Protein AF-A0A0E0PMA0-F1 (afdb_monomer_lite)

Secondary structure (DSSP, 8-state):
-------SSHHHHHHHHHHHHHHHHHHHHHHHHHTTHHHHHHHHS-HHHHHHHHHHHHHHHHHHHHBTTTS---EE--TTTS-EE-S--GGG--------------

Sequence (106 aa):
MEGQAADGGTWGLLYRTALATVFLEGHIFLFISVIGLRSKFAKFIPKLIRISSSTGIGLFLAFIGLQSSEGVGLVGFSSSTLITLGACPASQRASVAPVVTFPIVN

Radius of gyration: 23.95 Å; chains: 1; bounding box: 35×70×48 Å

InterPro domains:
  IPR006043 Nucleoba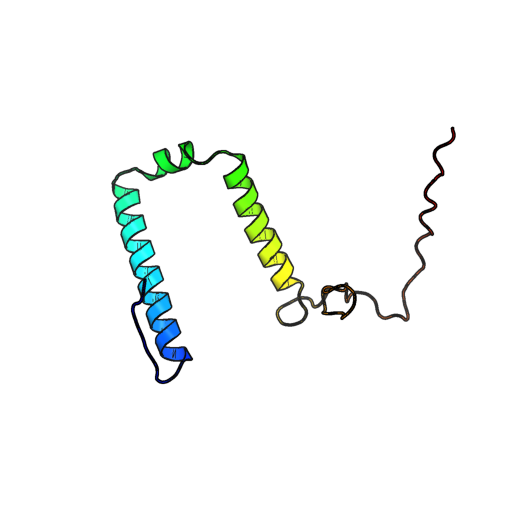se cation symporter 2 family [PF00860] (10-73)
  IPR045018 Azaguanine-like transporters [PTHR43337] (13-92)

Structure (mmCIF, N/CA/C/O backbone):
data_AF-A0A0E0PMA0-F1
#
_entry.id   AF-A0A0E0PMA0-F1
#
loop_
_atom_site.group_PDB
_atom_site.id
_atom_site.type_symbol
_atom_site.label_atom_id
_atom_site.label_alt_id
_atom_site.label_comp_id
_atom_site.label_asym_id
_atom_site.label_entity_id
_atom_site.label_seq_id
_atom_site.pdbx_PDB_ins_code
_atom_site.Cartn_x
_atom_site.Cartn_y
_atom_site.Cartn_z
_atom_site.occupancy
_atom_site.B_iso_or_equiv
_atom_site.auth_seq_id
_atom_site.auth_comp_id
_atom_site.auth_asym_id
_atom_site.auth_atom_id
_atom_site.pdbx_PDB_model_num
ATOM 1 N N . MET A 1 1 ? 19.250 -11.534 16.821 1.00 46.59 1 MET A N 1
ATOM 2 C CA . MET A 1 1 ? 17.945 -11.975 16.284 1.00 46.59 1 MET A CA 1
ATOM 3 C C . MET A 1 1 ? 18.253 -12.524 14.909 1.00 46.59 1 MET A C 1
ATOM 5 O O . MET A 1 1 ? 18.260 -11.786 13.938 1.00 46.59 1 MET A O 1
ATOM 9 N N . GLU A 1 2 ? 18.688 -13.777 14.900 1.00 56.97 2 GLU A N 1
ATOM 10 C CA . GLU A 1 2 ? 19.300 -14.479 13.775 1.00 56.97 2 GLU A CA 1
ATOM 11 C C . GLU A 1 2 ? 18.480 -15.756 13.580 1.00 56.97 2 GLU A C 1
ATOM 13 O O . GLU A 1 2 ? 18.161 -16.430 14.560 1.00 56.97 2 GLU A O 1
ATOM 18 N N . GLY A 1 3 ? 18.077 -16.032 12.344 1.00 49.62 3 GLY A N 1
ATOM 19 C CA . GLY A 1 3 ? 17.225 -17.161 11.964 1.00 49.62 3 GLY A CA 1
ATOM 20 C C . GLY A 1 3 ? 16.352 -16.759 10.772 1.00 49.62 3 GLY A C 1
ATOM 21 O O . GLY A 1 3 ? 15.536 -15.858 10.897 1.00 49.62 3 GLY A O 1
ATOM 22 N N . GLN A 1 4 ? 16.458 -17.337 9.582 1.00 53.72 4 GLN A N 1
ATOM 23 C CA . GLN A 1 4 ? 17.223 -18.491 9.135 1.00 53.72 4 GLN A CA 1
ATOM 24 C C . GLN A 1 4 ? 17.364 -18.415 7.607 1.00 53.72 4 GLN A C 1
ATOM 26 O O . GLN A 1 4 ? 16.568 -17.769 6.926 1.00 53.72 4 GLN A O 1
ATOM 31 N N . ALA A 1 5 ? 18.401 -19.087 7.120 1.00 60.88 5 ALA A N 1
ATOM 32 C CA . ALA A 1 5 ? 18.799 -19.268 5.737 1.00 60.88 5 ALA A CA 1
ATOM 33 C C . ALA A 1 5 ? 17.672 -19.721 4.791 1.00 60.88 5 ALA A C 1
ATOM 35 O O . ALA A 1 5 ? 16.799 -20.497 5.179 1.00 60.88 5 ALA A O 1
ATOM 36 N N . ALA A 1 6 ? 17.784 -19.349 3.513 1.00 51.22 6 ALA A N 1
ATOM 37 C CA . ALA A 1 6 ? 18.191 -20.363 2.545 1.00 51.22 6 ALA A CA 1
ATOM 38 C C . ALA A 1 6 ? 18.776 -19.753 1.253 1.00 51.22 6 ALA A C 1
ATOM 40 O O . ALA A 1 6 ? 18.202 -18.933 0.538 1.00 51.22 6 ALA A O 1
ATOM 41 N N . ASP A 1 7 ? 19.997 -20.192 1.034 1.00 60.56 7 ASP A N 1
ATOM 42 C CA . ASP A 1 7 ? 20.802 -20.294 -0.160 1.00 60.56 7 ASP A CA 1
ATOM 43 C C . ASP A 1 7 ? 20.240 -21.377 -1.103 1.00 60.56 7 ASP A C 1
ATOM 45 O O . ASP A 1 7 ? 19.814 -22.443 -0.667 1.00 60.56 7 ASP A O 1
ATOM 49 N N . GLY A 1 8 ? 20.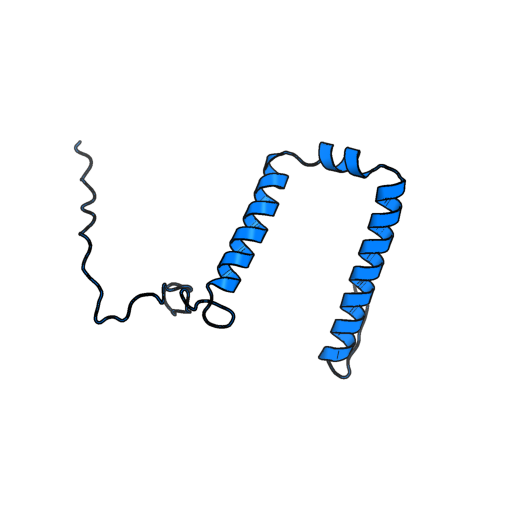231 -21.086 -2.413 1.00 54.06 8 GLY A N 1
ATOM 50 C CA . GLY A 1 8 ? 19.866 -22.032 -3.479 1.00 54.06 8 GLY A CA 1
ATOM 51 C C . GLY A 1 8 ? 18.668 -21.592 -4.330 1.00 54.06 8 GLY A C 1
ATOM 52 O O . GLY A 1 8 ? 17.538 -22.003 -4.089 1.00 54.06 8 GLY A O 1
ATOM 53 N N . GLY A 1 9 ? 18.910 -20.767 -5.358 1.00 47.97 9 GLY A N 1
ATOM 54 C CA . GLY A 1 9 ? 17.881 -20.316 -6.309 1.00 47.97 9 GLY A CA 1
ATOM 55 C C . GLY A 1 9 ? 17.019 -19.171 -5.768 1.00 47.97 9 GLY A C 1
ATOM 56 O O . GLY A 1 9 ? 15.822 -19.330 -5.533 1.00 47.97 9 GLY A O 1
ATOM 57 N N . THR A 1 10 ? 17.643 -18.007 -5.581 1.00 54.22 10 THR A N 1
ATOM 58 C CA . THR A 1 10 ? 17.191 -16.869 -4.756 1.00 54.22 10 THR A CA 1
ATOM 59 C C . THR A 1 10 ? 15.737 -16.407 -4.959 1.00 54.22 10 THR A C 1
ATOM 61 O O . THR A 1 10 ? 15.142 -15.869 -4.032 1.00 54.22 10 THR A O 1
ATOM 64 N N . TRP A 1 11 ? 15.115 -16.641 -6.117 1.00 57.72 11 TRP A N 1
ATOM 65 C CA . TRP A 1 11 ? 13.760 -16.152 -6.419 1.00 57.72 11 TRP A CA 1
ATOM 66 C C . TRP A 1 11 ? 12.625 -17.078 -5.949 1.00 57.72 11 TRP A C 1
ATOM 68 O O . TRP A 1 11 ? 11.578 -16.600 -5.514 1.00 57.72 11 TRP A O 1
ATOM 78 N N . GLY A 1 12 ? 12.814 -18.402 -6.006 1.00 60.31 12 GLY A N 1
ATOM 79 C CA . GLY A 1 12 ? 11.748 -19.370 -5.703 1.00 60.31 12 GLY A CA 1
ATOM 80 C C . GLY A 1 12 ? 11.494 -19.532 -4.204 1.00 60.31 12 GLY A C 1
ATOM 81 O O . GLY A 1 12 ? 10.348 -19.624 -3.759 1.00 60.31 12 GLY A O 1
ATOM 82 N N . LEU A 1 13 ? 12.565 -19.507 -3.413 1.00 63.53 13 LEU A N 1
ATOM 83 C CA . LEU A 1 13 ? 12.478 -19.579 -1.960 1.00 63.53 13 LEU A CA 1
ATOM 84 C C . LEU A 1 13 ? 11.872 -18.298 -1.364 1.00 63.53 13 LEU A C 1
ATOM 86 O O . LEU A 1 13 ? 11.006 -18.388 -0.497 1.00 63.53 13 LEU A O 1
ATOM 90 N N . LEU A 1 14 ? 12.259 -17.117 -1.863 1.00 76.19 14 LEU A N 1
ATOM 91 C CA . LEU A 1 14 ? 11.746 -15.836 -1.368 1.00 76.19 14 LEU A CA 1
ATOM 92 C C . LEU A 1 14 ? 10.229 -15.727 -1.557 1.00 76.19 14 LEU A C 1
ATOM 94 O O . LEU A 1 14 ? 9.523 -15.302 -0.647 1.00 76.19 14 LEU A O 1
ATOM 98 N N . TYR A 1 15 ? 9.722 -16.174 -2.710 1.00 83.62 15 TYR A N 1
ATOM 99 C CA . TYR A 1 15 ? 8.288 -16.211 -2.990 1.00 83.62 15 TYR A CA 1
ATOM 100 C C . TYR A 1 15 ? 7.543 -17.142 -2.029 1.00 83.62 15 TYR A C 1
ATOM 102 O O . TYR A 1 15 ? 6.525 -16.768 -1.447 1.00 83.62 15 TYR A O 1
ATOM 110 N N . ARG A 1 16 ? 8.078 -18.348 -1.810 1.00 83.75 16 ARG A N 1
ATOM 111 C CA . ARG A 1 16 ? 7.472 -19.338 -0.913 1.00 83.75 16 ARG A CA 1
ATOM 112 C C . ARG A 1 16 ? 7.445 -18.847 0.537 1.00 83.75 16 ARG A C 1
ATOM 114 O O . ARG A 1 16 ? 6.433 -19.013 1.214 1.00 83.75 16 ARG A O 1
ATOM 121 N N . THR A 1 17 ? 8.521 -18.202 0.984 1.00 86.06 17 THR A N 1
ATOM 122 C CA . THR A 1 17 ? 8.616 -17.572 2.307 1.00 86.06 17 THR A CA 1
ATOM 123 C C . THR A 1 17 ? 7.673 -16.374 2.428 1.00 86.06 17 THR A C 1
ATOM 125 O O . THR A 1 17 ? 6.968 -16.261 3.426 1.00 86.06 17 THR A O 1
ATOM 128 N N . ALA A 1 18 ? 7.575 -15.521 1.404 1.00 88.38 18 ALA A N 1
ATOM 129 C CA . ALA A 1 18 ? 6.657 -14.384 1.400 1.00 88.38 18 ALA A CA 1
ATOM 130 C C . ALA A 1 18 ? 5.190 -14.830 1.510 1.00 88.38 18 ALA A C 1
ATOM 132 O O . ALA A 1 18 ? 4.450 -14.307 2.342 1.00 88.38 18 ALA A O 1
ATOM 133 N N . LEU A 1 19 ? 4.776 -15.841 0.736 1.00 90.69 19 LEU A N 1
ATOM 134 C CA . LEU A 1 19 ? 3.425 -16.401 0.834 1.00 90.69 19 LEU A CA 1
ATOM 135 C C . LEU A 1 19 ? 3.153 -17.046 2.200 1.00 90.69 19 LEU A C 1
ATOM 137 O O . LEU A 1 19 ? 2.054 -16.896 2.731 1.00 90.69 19 LEU A O 1
ATOM 141 N N . ALA A 1 20 ? 4.141 -17.732 2.785 1.00 92.31 20 ALA A N 1
ATOM 142 C CA . ALA A 1 20 ? 4.014 -18.315 4.119 1.00 92.31 20 ALA A CA 1
ATOM 143 C C . ALA A 1 20 ? 3.799 -17.237 5.197 1.00 92.31 20 ALA A C 1
ATOM 145 O O . ALA A 1 20 ? 2.923 -17.393 6.048 1.00 92.31 20 ALA A O 1
ATOM 146 N N . THR A 1 21 ? 4.529 -16.119 5.123 1.00 92.69 21 THR A N 1
ATOM 147 C CA . THR A 1 21 ? 4.344 -14.970 6.023 1.00 92.69 21 THR A CA 1
ATOM 148 C C . THR A 1 21 ? 2.956 -14.348 5.866 1.00 92.69 21 THR A C 1
ATOM 150 O O . THR A 1 21 ? 2.281 -14.118 6.864 1.00 92.69 21 THR A O 1
ATOM 153 N N . VAL A 1 22 ? 2.483 -14.139 4.631 1.00 93.19 22 VAL A N 1
ATOM 154 C CA . VAL A 1 22 ? 1.144 -13.573 4.368 1.00 93.19 22 VAL A CA 1
ATOM 155 C C . VAL A 1 22 ? 0.029 -14.499 4.868 1.00 93.19 22 VAL A C 1
ATOM 157 O O . VAL A 1 22 ? -0.968 -14.028 5.418 1.00 93.19 22 VAL A O 1
ATOM 160 N N . PHE A 1 23 ? 0.192 -15.818 4.732 1.00 94.88 23 PHE A N 1
ATOM 161 C CA . PHE A 1 23 ? -0.757 -16.787 5.282 1.00 94.88 23 PHE A CA 1
ATOM 162 C C . PHE A 1 23 ? -0.809 -16.726 6.816 1.00 94.88 23 PHE A C 1
ATOM 164 O O . PHE A 1 23 ? -1.895 -16.743 7.402 1.00 94.88 23 PHE A O 1
ATOM 171 N N . LEU A 1 24 ? 0.352 -16.601 7.468 1.00 95.50 24 LEU A N 1
ATOM 172 C CA . LEU A 1 24 ? 0.448 -16.498 8.924 1.00 95.50 24 LEU A CA 1
ATOM 173 C C . LEU A 1 24 ? -0.156 -15.184 9.451 1.00 95.50 24 LEU A C 1
ATOM 175 O O . LEU A 1 24 ? -0.928 -15.211 10.409 1.00 95.50 24 LEU A O 1
ATOM 179 N N . GLU A 1 25 ? 0.114 -14.059 8.784 1.00 94.69 25 GLU A N 1
ATOM 180 C CA . GLU A 1 25 ? -0.504 -12.749 9.048 1.00 94.69 25 GLU A CA 1
ATOM 181 C C . GLU A 1 25 ? -2.039 -12.845 8.989 1.00 94.69 25 GLU A C 1
ATOM 183 O O . GLU A 1 25 ? -2.741 -12.417 9.909 1.00 94.69 25 GLU A O 1
ATOM 188 N N . GLY A 1 26 ? -2.571 -13.481 7.938 1.00 94.69 26 GLY A N 1
ATOM 189 C CA . GLY A 1 26 ? -4.008 -13.694 7.767 1.00 94.69 26 GLY A CA 1
ATOM 190 C C . GLY A 1 26 ? -4.625 -14.551 8.874 1.00 94.69 26 GLY A C 1
ATOM 191 O O . GLY A 1 26 ? -5.726 -14.258 9.341 1.00 94.69 26 GLY A O 1
ATOM 192 N N . HIS A 1 27 ? -3.910 -15.575 9.344 1.00 95.44 27 HIS A N 1
ATOM 193 C CA . HIS A 1 27 ? -4.372 -16.440 10.428 1.00 95.44 27 HIS A CA 1
ATOM 194 C C . HIS A 1 27 ? -4.454 -15.692 11.768 1.00 95.44 27 HIS A C 1
ATOM 196 O O . HIS A 1 27 ? -5.459 -15.781 12.477 1.00 95.44 27 HIS A O 1
ATOM 202 N N . ILE A 1 28 ? -3.439 -14.882 12.085 1.00 94.06 28 ILE A N 1
ATOM 203 C CA . ILE A 1 28 ? -3.419 -14.023 13.279 1.00 94.06 28 ILE A CA 1
ATOM 204 C C . ILE A 1 28 ? -4.543 -12.982 13.201 1.00 94.06 28 ILE A C 1
ATOM 206 O O . ILE A 1 28 ? -5.284 -12.785 14.168 1.00 94.06 28 ILE A O 1
ATOM 210 N N . PHE A 1 29 ? -4.726 -12.356 12.035 1.00 91.81 29 PHE A N 1
ATOM 211 C CA . PHE A 1 29 ? -5.805 -11.401 11.793 1.00 91.81 29 PHE A CA 1
ATOM 212 C C . PHE A 1 29 ? -7.195 -12.034 11.947 1.00 91.81 29 PHE A C 1
ATOM 214 O O . PHE A 1 29 ? -8.118 -11.404 12.468 1.00 91.81 29 PHE A O 1
ATOM 221 N N . LEU A 1 30 ? -7.358 -13.294 11.543 1.00 93.88 30 LEU A N 1
ATOM 222 C CA . LEU A 1 30 ? -8.609 -14.022 11.712 1.00 93.88 30 LEU A CA 1
ATOM 223 C C . LEU A 1 30 ? -8.922 -14.250 13.194 1.00 93.88 30 LEU A C 1
ATOM 225 O O . LEU A 1 30 ? -10.003 -13.866 13.643 1.00 93.88 30 LEU A O 1
ATOM 229 N N . PHE A 1 31 ? -7.969 -14.770 13.974 1.00 94.00 31 PHE A N 1
ATOM 230 C CA . PHE A 1 31 ? -8.148 -14.937 15.421 1.00 94.00 31 PHE A CA 1
ATOM 231 C C . PHE A 1 31 ? -8.508 -13.620 16.114 1.00 94.00 31 PHE A C 1
ATOM 233 O O . PHE A 1 31 ? -9.453 -13.559 16.903 1.00 94.00 31 PHE A O 1
ATOM 240 N N . ILE A 1 32 ? -7.806 -12.537 15.776 1.00 90.94 32 ILE A N 1
ATOM 241 C CA . ILE A 1 32 ? -8.027 -11.227 16.393 1.00 90.94 32 ILE A CA 1
ATOM 242 C C . ILE A 1 32 ? -9.379 -10.612 16.008 1.00 90.94 32 ILE A C 1
ATOM 244 O O . ILE A 1 32 ? -10.008 -9.917 16.814 1.00 90.94 32 ILE A O 1
ATOM 248 N N . SER A 1 33 ? -9.855 -10.892 14.790 1.00 90.31 33 SER A N 1
ATOM 249 C CA . SER A 1 33 ? -11.169 -10.458 14.322 1.00 90.31 33 SER A CA 1
ATOM 250 C C . SER A 1 33 ? -12.294 -11.204 15.041 1.00 90.31 33 SER A C 1
ATOM 252 O O . SER A 1 33 ? -13.297 -10.574 15.372 1.00 90.31 33 SER A O 1
ATOM 254 N N . VAL A 1 34 ? -12.125 -12.500 15.334 1.00 91.75 34 VAL A N 1
ATOM 255 C CA . VAL A 1 34 ? -13.109 -13.301 16.090 1.00 91.75 34 VAL A CA 1
ATOM 256 C C . VAL A 1 34 ? -13.225 -12.820 17.542 1.00 91.75 34 VAL A C 1
ATOM 258 O O . VAL A 1 34 ? -14.325 -12.751 18.080 1.00 91.75 34 VAL A O 1
ATOM 261 N N . ILE A 1 35 ? -12.119 -12.385 18.154 1.00 91.69 35 ILE A N 1
ATOM 262 C CA . ILE A 1 35 ? -12.080 -11.837 19.527 1.00 91.69 35 ILE A CA 1
ATOM 263 C C . ILE A 1 35 ? -12.717 -10.426 19.618 1.00 91.69 35 ILE A C 1
ATOM 265 O O . ILE A 1 35 ? -12.865 -9.860 20.700 1.00 91.69 35 ILE A O 1
ATOM 269 N N . GLY A 1 36 ? -13.129 -9.822 18.495 1.00 83.12 36 GLY A N 1
ATOM 270 C CA . GLY A 1 36 ? -13.772 -8.501 18.481 1.00 83.12 36 GLY A CA 1
ATOM 271 C C . GLY A 1 36 ? -12.800 -7.335 18.704 1.00 83.12 36 GLY A C 1
ATOM 272 O O . GLY A 1 36 ? -13.212 -6.189 18.910 1.00 83.12 36 GLY A O 1
ATOM 273 N N . LEU A 1 37 ? -11.490 -7.589 18.606 1.00 83.06 37 LEU A N 1
ATOM 274 C CA . L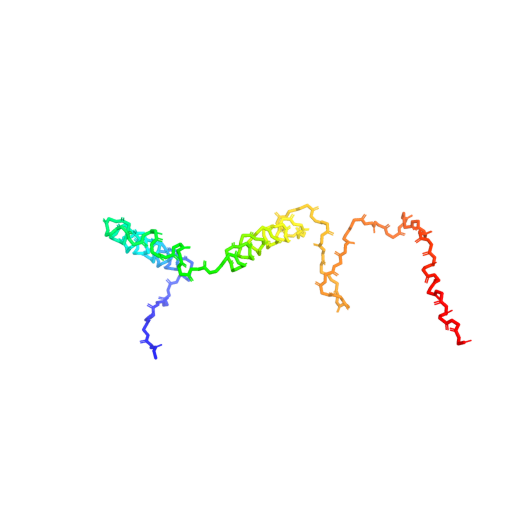EU A 1 37 ? -10.443 -6.595 18.855 1.00 83.06 37 LEU A CA 1
ATOM 275 C C . LEU A 1 37 ? -10.404 -5.484 17.786 1.00 83.06 37 LEU A C 1
ATOM 277 O O . LEU A 1 37 ? -9.843 -4.406 17.998 1.00 83.06 37 LEU A O 1
ATOM 281 N N . ARG A 1 38 ? -11.100 -5.707 16.666 1.00 81.31 38 ARG A N 1
ATOM 282 C CA . ARG A 1 38 ? -11.238 -4.787 15.533 1.00 81.31 38 ARG A CA 1
ATOM 283 C C . ARG A 1 38 ? -11.705 -3.384 15.943 1.00 81.31 38 ARG A C 1
ATOM 285 O O . ARG A 1 38 ? -11.155 -2.391 15.474 1.00 81.31 38 ARG A O 1
ATOM 292 N N . SER A 1 39 ? -12.676 -3.280 16.855 1.00 78.00 39 SER A N 1
ATOM 293 C CA . SER A 1 39 ? -13.174 -1.974 17.319 1.00 78.00 39 SER A CA 1
ATOM 294 C C . SER A 1 39 ? -12.251 -1.313 18.346 1.00 78.00 39 SER A C 1
ATOM 296 O O . SER A 1 39 ? -12.223 -0.085 18.441 1.00 78.00 39 SER A O 1
ATOM 298 N N . LYS A 1 40 ? -11.508 -2.105 19.127 1.00 80.88 40 LYS A N 1
ATOM 299 C CA . LYS A 1 40 ? -10.580 -1.601 20.150 1.00 80.88 40 LYS A CA 1
ATOM 300 C C . LYS A 1 40 ? -9.344 -0.981 19.495 1.00 80.88 40 LYS A C 1
ATOM 302 O O . LYS A 1 40 ? -8.973 0.128 19.864 1.00 80.88 40 LYS A O 1
ATOM 307 N N . PHE A 1 41 ? -8.789 -1.622 18.463 1.00 81.19 41 PHE A N 1
ATOM 308 C CA . PHE A 1 41 ? -7.681 -1.067 17.672 1.00 81.19 41 PHE A CA 1
ATOM 309 C C . PHE A 1 41 ? -8.067 0.235 16.971 1.00 81.19 41 PHE A C 1
ATOM 311 O O . PHE A 1 41 ? -7.327 1.214 17.032 1.00 81.19 41 PHE A O 1
ATOM 318 N N . ALA A 1 42 ? -9.264 0.289 16.380 1.00 78.88 42 ALA A N 1
ATOM 319 C CA . ALA A 1 42 ? -9.752 1.496 15.716 1.00 78.88 42 ALA A CA 1
ATOM 320 C C . ALA A 1 42 ? -9.882 2.707 16.660 1.00 78.88 42 ALA A C 1
ATOM 322 O O . ALA A 1 42 ? -9.803 3.842 16.198 1.00 78.88 42 ALA A O 1
ATOM 323 N N . LYS A 1 43 ? -10.075 2.478 17.968 1.00 84.12 43 LYS A N 1
ATOM 324 C CA . LYS A 1 43 ? -10.153 3.536 18.986 1.00 84.12 43 LYS A CA 1
ATOM 325 C C . LYS A 1 43 ? -8.784 3.937 19.543 1.00 84.12 43 LYS A C 1
ATOM 327 O O . LYS A 1 43 ? -8.630 5.075 19.973 1.00 84.12 43 LYS A O 1
ATOM 332 N N . PHE A 1 44 ? -7.809 3.028 19.516 1.00 87.88 44 PHE A N 1
ATOM 333 C CA . PHE A 1 44 ? -6.425 3.310 19.904 1.00 87.88 44 PHE A CA 1
ATOM 334 C C . PHE A 1 44 ? -5.677 4.155 18.869 1.00 87.88 44 PHE A C 1
ATOM 336 O O . PHE A 1 44 ? -4.807 4.937 19.240 1.00 87.88 44 PHE A O 1
ATOM 343 N N . ILE A 1 45 ? -6.011 4.018 17.583 1.00 87.94 45 ILE A N 1
ATOM 344 C CA . ILE A 1 45 ? -5.341 4.760 16.513 1.00 87.94 45 ILE A CA 1
ATOM 345 C C . ILE A 1 45 ? -5.936 6.178 16.421 1.00 87.94 45 ILE A C 1
ATOM 347 O O . ILE A 1 45 ? -7.111 6.329 16.070 1.00 87.94 45 ILE A O 1
ATOM 351 N N . PRO A 1 46 ? -5.158 7.244 16.687 1.00 88.75 46 PRO A N 1
ATOM 352 C CA . PRO A 1 46 ? -5.625 8.612 16.509 1.00 88.75 46 PRO A CA 1
ATOM 353 C C . PRO A 1 46 ? -5.922 8.902 15.031 1.00 88.75 46 PRO A C 1
ATOM 355 O O . PRO A 1 46 ? -5.233 8.428 14.123 1.00 88.75 46 PRO A O 1
ATOM 358 N N . LYS A 1 47 ? -6.948 9.731 14.790 1.00 88.50 47 LYS A N 1
ATOM 359 C CA . LYS A 1 47 ? -7.484 10.037 13.447 1.00 88.50 47 LYS A CA 1
ATOM 360 C C . LYS A 1 47 ? -6.405 10.457 12.442 1.00 88.50 47 LYS A C 1
ATOM 362 O O . LYS A 1 47 ? -6.488 10.086 11.276 1.00 88.50 47 LYS A O 1
ATOM 367 N N . LEU A 1 48 ? -5.389 11.187 12.897 1.00 91.44 48 LEU A N 1
ATOM 368 C CA . LEU A 1 48 ? -4.324 11.705 12.043 1.00 91.44 48 LEU A CA 1
ATOM 369 C C . LEU A 1 48 ? -3.453 10.596 11.430 1.00 91.44 48 LEU A C 1
ATOM 371 O O . LEU A 1 48 ? -3.168 10.643 10.238 1.00 91.44 48 LEU A O 1
ATOM 375 N N . ILE A 1 49 ? -3.090 9.569 12.208 1.00 93.31 49 ILE A N 1
ATOM 376 C CA . ILE A 1 49 ? -2.268 8.446 11.720 1.00 93.31 49 ILE A CA 1
ATOM 377 C C . ILE A 1 49 ? -3.048 7.653 10.671 1.00 93.31 49 ILE A C 1
ATOM 379 O O . ILE A 1 49 ? -2.508 7.299 9.628 1.00 93.31 49 ILE A O 1
ATOM 383 N N . ARG A 1 50 ? -4.351 7.459 10.901 1.00 90.12 50 ARG A N 1
ATOM 384 C CA . ARG A 1 50 ? -5.232 6.762 9.958 1.00 90.12 50 ARG A CA 1
ATOM 385 C C . ARG A 1 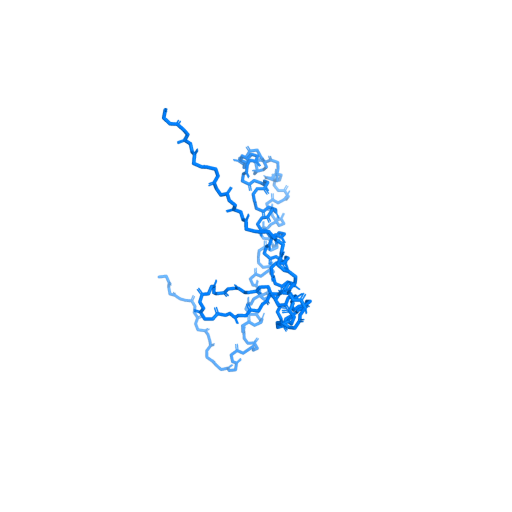50 ? -5.314 7.469 8.603 1.00 90.12 50 ARG A C 1
ATOM 387 O O . ARG A 1 50 ? -5.256 6.804 7.574 1.00 90.12 50 ARG A O 1
ATOM 394 N N . ILE A 1 51 ? -5.452 8.796 8.609 1.00 94.00 51 ILE A N 1
ATOM 395 C CA . ILE A 1 51 ? -5.521 9.598 7.379 1.00 94.00 51 ILE A CA 1
ATOM 396 C C . ILE A 1 51 ? -4.154 9.603 6.681 1.00 94.00 51 ILE A C 1
ATOM 398 O O . ILE A 1 51 ? -4.075 9.322 5.486 1.00 94.00 51 ILE A O 1
ATOM 402 N N . SER A 1 52 ? -3.076 9.824 7.439 1.00 95.19 52 SER A N 1
ATOM 403 C CA . SER A 1 52 ? -1.710 9.871 6.908 1.00 95.19 52 SER A CA 1
ATOM 404 C C . SER A 1 52 ? -1.293 8.565 6.225 1.00 95.19 52 SER A C 1
ATOM 406 O O . SER A 1 52 ? -0.783 8.606 5.109 1.00 95.19 52 SER A O 1
ATOM 408 N N . SER A 1 53 ? -1.583 7.397 6.815 1.00 95.25 53 SER A N 1
ATOM 409 C CA . SER A 1 53 ? -1.253 6.105 6.194 1.00 95.25 53 SER A CA 1
ATOM 410 C C . SER A 1 53 ? -1.932 5.922 4.836 1.00 95.25 53 SER A C 1
ATOM 412 O O . SER A 1 53 ? -1.272 5.527 3.879 1.00 95.25 53 SER A O 1
ATOM 414 N N . SER A 1 54 ? -3.225 6.253 4.719 1.00 95.00 54 SER A N 1
ATOM 415 C CA . SER A 1 54 ? -3.939 6.146 3.438 1.00 95.00 54 SER A CA 1
ATOM 416 C C . SER A 1 54 ? -3.385 7.096 2.373 1.00 95.00 54 SER A C 1
ATOM 418 O O . SER A 1 54 ? -3.180 6.681 1.232 1.00 95.00 54 SER A O 1
ATOM 420 N N . THR A 1 55 ? -3.063 8.338 2.753 1.00 96.56 55 THR A N 1
ATOM 421 C CA . THR A 1 55 ? -2.439 9.317 1.854 1.00 96.56 55 THR A CA 1
ATOM 422 C C . THR A 1 55 ? -1.042 8.874 1.429 1.00 96.56 55 THR A C 1
ATOM 424 O O . THR A 1 55 ? -0.704 8.995 0.257 1.00 96.56 55 THR A O 1
ATOM 427 N N . GLY A 1 56 ? -0.243 8.320 2.344 1.00 95.94 56 GLY A N 1
ATOM 428 C CA . GLY A 1 56 ? 1.102 7.826 2.049 1.00 95.94 56 GLY A CA 1
ATOM 429 C C . GLY A 1 56 ? 1.097 6.677 1.043 1.00 95.94 56 GLY A C 1
ATOM 430 O O . GLY A 1 56 ? 1.862 6.703 0.085 1.00 95.94 56 GLY A O 1
ATOM 431 N N . ILE A 1 57 ? 0.188 5.711 1.205 1.00 96.88 57 ILE A N 1
ATOM 432 C CA . ILE A 1 57 ? 0.036 4.588 0.266 1.00 96.88 57 ILE A CA 1
ATOM 433 C C . ILE A 1 57 ? -0.408 5.099 -1.112 1.00 96.88 57 ILE A C 1
ATOM 435 O O . ILE A 1 57 ? 0.159 4.696 -2.123 1.00 96.88 57 ILE A O 1
ATOM 439 N N . GLY A 1 58 ? -1.374 6.022 -1.165 1.00 96.06 58 GLY A N 1
ATOM 440 C CA . GLY A 1 58 ? -1.844 6.609 -2.423 1.00 96.06 58 GLY A CA 1
ATOM 441 C C . GLY A 1 58 ? -0.773 7.429 -3.143 1.00 96.06 58 GLY A C 1
ATOM 442 O O . GLY A 1 58 ? -0.578 7.265 -4.345 1.00 96.06 58 GLY A O 1
ATOM 443 N N . LEU A 1 59 ? -0.036 8.266 -2.408 1.00 94.19 59 LEU A N 1
ATOM 444 C CA . LEU A 1 59 ? 1.059 9.066 -2.957 1.00 94.19 59 LEU A CA 1
ATOM 445 C C . LEU A 1 59 ? 2.210 8.178 -3.443 1.00 94.19 59 LEU A C 1
ATOM 447 O O . LEU A 1 59 ? 2.777 8.441 -4.500 1.00 94.19 59 LEU A O 1
ATOM 451 N N . PHE A 1 60 ? 2.523 7.107 -2.709 1.00 92.69 60 PHE A N 1
ATOM 452 C CA . PHE A 1 60 ? 3.540 6.142 -3.112 1.00 92.69 60 PHE A CA 1
ATOM 453 C C . PHE A 1 60 ? 3.140 5.400 -4.392 1.00 92.69 60 PHE A C 1
ATOM 455 O O . PHE A 1 60 ? 3.921 5.362 -5.338 1.00 92.69 60 PHE A O 1
ATOM 462 N N . LEU A 1 61 ? 1.911 4.880 -4.473 1.00 93.06 61 LEU A N 1
ATOM 463 C CA . LEU A 1 61 ? 1.409 4.222 -5.684 1.00 93.06 61 LEU A CA 1
ATOM 464 C C . LEU A 1 61 ? 1.360 5.177 -6.883 1.00 93.06 61 LEU A C 1
ATOM 466 O O . LEU A 1 61 ? 1.745 4.792 -7.985 1.00 93.06 61 LEU A O 1
ATOM 470 N N . ALA A 1 62 ? 0.949 6.430 -6.669 1.00 91.50 62 ALA A N 1
ATOM 471 C CA . ALA A 1 62 ? 0.987 7.459 -7.702 1.00 91.50 62 ALA A CA 1
ATOM 472 C C . ALA A 1 62 ? 2.423 7.724 -8.178 1.00 91.50 62 ALA A C 1
ATOM 474 O O . ALA A 1 62 ? 2.655 7.831 -9.378 1.00 91.50 62 ALA A O 1
ATOM 475 N N . PHE A 1 63 ? 3.395 7.772 -7.263 1.00 87.81 63 PHE A N 1
ATOM 476 C CA . PHE A 1 63 ? 4.805 7.947 -7.605 1.00 87.81 63 PHE A CA 1
ATOM 477 C C . PHE A 1 63 ? 5.367 6.765 -8.408 1.00 87.81 63 PHE A C 1
ATOM 479 O O . PHE A 1 63 ? 6.060 6.987 -9.399 1.00 87.81 63 PHE A O 1
ATOM 486 N N . ILE A 1 64 ? 5.044 5.517 -8.044 1.00 88.81 64 ILE A N 1
ATOM 487 C CA . ILE A 1 64 ? 5.411 4.338 -8.848 1.00 88.81 64 ILE A CA 1
ATOM 488 C C . ILE A 1 64 ? 4.778 4.408 -10.246 1.00 88.81 64 ILE A C 1
ATOM 490 O O . ILE A 1 64 ? 5.479 4.236 -11.237 1.00 88.81 64 ILE A O 1
ATOM 494 N N . GLY A 1 65 ? 3.490 4.746 -10.349 1.00 87.75 65 GLY A N 1
ATOM 495 C CA . GLY A 1 65 ? 2.802 4.861 -11.642 1.00 87.75 65 GLY A CA 1
ATOM 496 C C . GLY A 1 65 ? 3.266 6.035 -12.515 1.00 87.75 65 GLY A C 1
ATOM 497 O O . GLY A 1 65 ? 3.039 6.038 -13.726 1.00 87.75 65 GLY A O 1
ATOM 498 N N . LEU A 1 66 ? 3.915 7.042 -11.928 1.00 85.31 66 LEU A N 1
ATOM 499 C CA . LEU A 1 66 ? 4.445 8.196 -12.652 1.00 85.31 66 LEU A CA 1
ATOM 500 C C . LEU A 1 66 ? 5.888 7.984 -13.139 1.00 85.31 66 LEU A C 1
ATOM 502 O O . LEU A 1 66 ? 6.339 8.705 -14.033 1.00 85.31 66 LEU A O 1
ATOM 506 N N . GLN A 1 67 ? 6.598 7.001 -12.577 1.00 80.19 67 GLN A N 1
ATOM 507 C CA . GLN A 1 67 ? 7.957 6.648 -12.982 1.00 80.19 67 GLN A CA 1
ATOM 508 C C . GLN A 1 67 ? 8.003 6.061 -14.398 1.00 80.19 67 GLN A C 1
ATOM 510 O O . GLN A 1 67 ? 7.106 5.340 -14.834 1.00 80.19 67 GLN A O 1
ATOM 515 N N . SER A 1 68 ? 9.095 6.346 -15.110 1.00 68.31 68 SER A N 1
ATOM 516 C CA . SER A 1 68 ? 9.340 5.861 -16.476 1.00 68.31 68 SER A CA 1
ATOM 517 C C . SER A 1 68 ? 9.511 4.352 -16.615 1.00 68.31 68 SER A C 1
ATOM 519 O O . SER A 1 68 ? 9.279 3.843 -17.704 1.00 68.31 68 SER A O 1
ATOM 521 N N . SER A 1 69 ? 9.899 3.638 -15.557 1.00 66.56 69 SER A N 1
ATOM 522 C CA . SER A 1 69 ? 10.141 2.192 -15.643 1.00 66.56 69 SER A CA 1
ATOM 523 C C . SER A 1 69 ? 8.855 1.358 -15.652 1.00 66.56 69 SER A C 1
ATOM 525 O O . SER A 1 69 ? 8.825 0.320 -16.298 1.00 66.56 69 SER A O 1
ATOM 527 N N . GLU A 1 70 ? 7.798 1.816 -14.969 1.00 65.94 70 GLU A N 1
ATOM 528 C CA . GLU A 1 70 ? 6.599 1.007 -14.680 1.00 65.94 70 GLU A CA 1
ATOM 529 C C . GLU A 1 70 ? 5.274 1.699 -15.096 1.00 65.94 70 GLU A C 1
ATOM 531 O O . GLU A 1 70 ? 4.206 1.108 -14.936 1.00 65.94 70 GLU A O 1
ATOM 536 N N . GLY A 1 71 ? 5.293 2.942 -15.615 1.00 69.88 71 GLY A N 1
ATOM 537 C CA . GLY A 1 71 ? 4.070 3.732 -15.850 1.00 69.88 71 GLY A CA 1
ATOM 538 C C . GLY A 1 71 ? 4.151 4.847 -16.910 1.00 69.88 71 GLY A C 1
ATOM 539 O O . GLY A 1 71 ? 4.750 4.669 -17.965 1.00 69.88 71 GLY A O 1
ATOM 540 N N . VAL A 1 72 ? 3.496 5.999 -16.671 1.00 72.62 72 VAL A N 1
ATOM 541 C CA . VAL A 1 72 ? 3.261 7.083 -17.672 1.00 72.62 72 VAL A CA 1
ATOM 542 C C . VAL A 1 72 ? 4.552 7.789 -18.128 1.00 72.62 72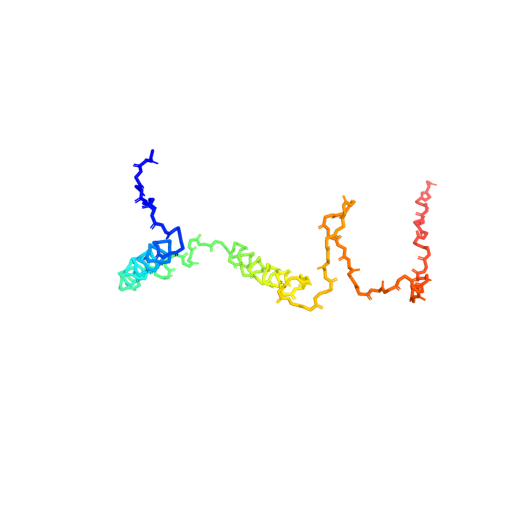 VAL A C 1
ATOM 544 O O . VAL A 1 72 ? 4.555 8.507 -19.127 1.00 72.62 72 VAL A O 1
ATOM 547 N N . GLY A 1 73 ? 5.664 7.602 -17.410 1.00 69.38 73 GLY A N 1
ATOM 548 C CA . GLY A 1 73 ? 6.959 8.193 -17.757 1.00 69.38 73 GLY A CA 1
ATOM 549 C C . GLY A 1 73 ? 7.029 9.707 -17.627 1.00 69.38 73 GLY A C 1
ATOM 550 O O . GLY A 1 73 ? 7.893 10.347 -18.224 1.00 69.38 73 GLY A O 1
ATOM 551 N N . LEU A 1 74 ? 6.152 10.273 -16.797 1.00 69.06 74 LEU A N 1
ATOM 552 C CA . LEU A 1 74 ? 6.156 11.693 -16.475 1.00 69.06 74 LEU A CA 1
ATOM 553 C C . LEU A 1 74 ? 7.278 12.062 -15.497 1.00 69.06 74 LEU A C 1
ATOM 555 O O . LEU A 1 74 ? 7.647 13.230 -15.442 1.00 69.06 74 LEU A O 1
ATOM 559 N N . VAL A 1 75 ? 7.810 11.102 -14.733 1.00 69.62 75 VAL A N 1
ATOM 560 C CA . VAL A 1 75 ? 8.923 11.293 -13.795 1.00 69.62 75 VAL A CA 1
ATOM 561 C C . VAL A 1 75 ? 10.093 10.385 -14.170 1.00 69.62 75 VAL A C 1
ATOM 563 O O . VAL A 1 75 ? 9.969 9.162 -14.157 1.00 69.62 75 VAL A O 1
ATOM 566 N N . GLY A 1 76 ? 11.233 10.999 -14.489 1.00 69.62 76 GLY A N 1
ATOM 567 C CA . GLY A 1 76 ? 12.491 10.323 -14.818 1.00 69.62 76 GLY A CA 1
ATOM 568 C C . GLY A 1 76 ? 13.611 10.685 -13.842 1.00 69.62 76 GLY A C 1
ATOM 569 O O . GLY A 1 76 ? 13.466 11.588 -13.017 1.00 69.62 76 GLY A O 1
ATOM 570 N N . PHE A 1 77 ? 14.747 9.995 -13.936 1.00 64.12 77 PHE A N 1
ATOM 571 C CA . PHE A 1 77 ? 15.905 10.259 -13.081 1.00 64.12 77 PHE A CA 1
ATOM 572 C C . PHE A 1 77 ? 16.801 11.352 -13.687 1.00 64.12 77 PHE A C 1
ATOM 574 O O . PHE A 1 77 ? 17.129 11.309 -14.871 1.00 64.12 77 PHE A O 1
ATOM 581 N N . SER A 1 78 ? 17.215 12.330 -12.877 1.00 61.94 78 SER A N 1
ATOM 582 C CA . SER A 1 78 ? 18.209 13.346 -13.251 1.00 61.94 78 SER A CA 1
ATOM 583 C C . SER A 1 78 ? 19.209 13.527 -12.112 1.00 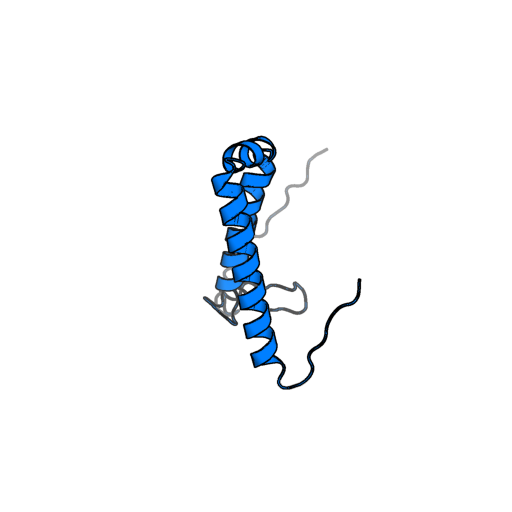61.94 78 SER A C 1
ATOM 585 O O . SER A 1 78 ? 18.809 13.697 -10.959 1.00 61.94 78 SER A O 1
ATOM 587 N N . SER A 1 79 ? 20.507 13.511 -12.436 1.00 51.78 79 SER A N 1
ATOM 588 C CA . SER A 1 79 ? 21.618 13.518 -11.468 1.00 51.78 79 SER A CA 1
ATOM 589 C C . SER A 1 79 ? 21.612 14.709 -10.501 1.00 51.78 79 SER A C 1
ATOM 591 O O . SER A 1 79 ? 22.257 14.635 -9.460 1.00 51.78 79 SER A O 1
ATOM 593 N N . SER A 1 80 ? 20.920 15.801 -10.829 1.00 59.16 80 SER A N 1
ATOM 594 C CA . SER A 1 80 ? 20.932 17.031 -10.026 1.00 59.16 80 SER A CA 1
ATOM 595 C C . SER A 1 80 ? 19.738 17.181 -9.084 1.00 59.16 80 SER A C 1
ATOM 597 O O . SER A 1 80 ? 19.804 17.982 -8.158 1.00 59.16 80 SER A O 1
ATOM 599 N N . THR A 1 81 ? 18.642 16.452 -9.306 1.00 68.06 81 THR A N 1
ATOM 600 C CA . THR A 1 81 ? 17.386 16.653 -8.551 1.00 68.06 81 THR A CA 1
ATOM 601 C C . THR A 1 81 ? 16.771 15.339 -8.071 1.00 68.06 81 THR A C 1
ATOM 603 O O . THR A 1 81 ? 15.772 15.364 -7.360 1.00 68.06 81 THR A O 1
ATOM 606 N N . LEU A 1 82 ? 17.360 14.189 -8.435 1.00 54.44 82 LEU A N 1
ATOM 607 C CA . LEU A 1 82 ? 16.901 12.822 -8.130 1.00 54.44 82 LEU A CA 1
ATOM 608 C C . LEU A 1 82 ? 15.540 12.450 -8.753 1.00 54.44 82 LEU A C 1
ATOM 610 O O . LEU A 1 82 ? 15.276 11.275 -8.980 1.00 54.44 82 LEU A O 1
ATOM 614 N N . ILE A 1 83 ? 14.721 13.438 -9.119 1.00 71.81 83 ILE A N 1
ATOM 615 C CA . ILE A 1 83 ? 13.478 13.325 -9.883 1.00 71.81 83 ILE A CA 1
ATOM 616 C C . ILE A 1 83 ? 13.396 14.479 -10.897 1.00 71.81 83 ILE A C 1
ATOM 618 O O . ILE A 1 83 ? 13.713 15.622 -10.578 1.00 71.81 83 ILE A O 1
ATOM 622 N N . THR A 1 84 ? 12.981 14.210 -12.133 1.00 68.12 84 THR A N 1
ATOM 623 C CA . THR A 1 84 ? 12.705 15.238 -13.151 1.00 68.12 84 THR A CA 1
ATOM 624 C C . THR A 1 84 ? 11.339 15.007 -13.775 1.00 68.12 84 THR A C 1
ATOM 626 O O . THR A 1 84 ? 10.951 13.859 -13.980 1.00 68.12 84 THR A O 1
ATOM 629 N N . LEU A 1 85 ? 10.613 16.080 -14.101 1.00 68.88 85 LEU A N 1
ATOM 630 C CA . LEU A 1 85 ? 9.409 15.965 -14.919 1.00 68.88 85 LEU A CA 1
ATOM 631 C C . LEU A 1 85 ? 9.821 15.740 -16.383 1.00 68.88 85 LEU A C 1
ATOM 633 O O . LEU A 1 85 ? 10.335 16.643 -17.044 1.00 68.88 85 LEU A O 1
ATOM 637 N N . GLY A 1 86 ? 9.573 14.534 -16.892 1.00 64.00 86 GLY A N 1
ATOM 638 C CA . GLY A 1 86 ? 9.824 14.118 -18.275 1.00 64.00 86 GLY A CA 1
ATOM 639 C C . GLY A 1 86 ? 8.868 14.735 -19.304 1.00 64.00 86 GLY A C 1
ATOM 640 O O . GLY A 1 86 ? 9.092 14.606 -20.503 1.00 64.00 86 GLY A O 1
ATOM 641 N N . ALA A 1 87 ? 7.831 15.453 -18.864 1.00 56.53 87 ALA A N 1
ATOM 642 C CA . ALA A 1 87 ? 6.724 15.921 -19.703 1.00 56.53 87 ALA A CA 1
ATOM 643 C C . ALA A 1 87 ? 7.023 17.110 -20.638 1.00 56.53 87 ALA A C 1
ATOM 645 O O . ALA A 1 87 ? 6.090 17.789 -21.064 1.00 56.53 87 ALA A O 1
ATOM 646 N N . CYS A 1 88 ? 8.281 17.419 -20.965 1.00 56.53 88 CYS A N 1
ATOM 647 C CA . CYS A 1 88 ? 8.544 18.479 -21.940 1.00 56.53 88 CYS A CA 1
ATOM 648 C C . CYS A 1 88 ? 9.882 18.294 -22.677 1.00 56.53 88 CYS A C 1
ATOM 650 O O . CYS A 1 88 ? 10.943 18.512 -22.065 1.00 56.53 88 CYS A O 1
ATOM 652 N N . PRO A 1 89 ? 9.873 17.945 -23.982 1.00 60.91 89 PRO A N 1
ATOM 653 C CA . PRO A 1 89 ? 11.072 18.045 -24.804 1.00 60.91 89 PRO A CA 1
ATOM 654 C C . PRO A 1 89 ? 11.553 19.501 -24.798 1.00 60.91 89 PRO A C 1
ATOM 656 O O . PRO A 1 89 ? 10.749 20.431 -24.878 1.00 60.91 89 PRO A O 1
ATOM 659 N N . ALA A 1 90 ? 12.869 19.714 -24.695 1.00 59.12 90 ALA A N 1
ATOM 660 C CA . ALA A 1 90 ? 13.477 21.048 -24.597 1.00 59.12 90 ALA A CA 1
ATOM 661 C C . ALA A 1 90 ? 13.008 22.026 -25.698 1.00 59.12 90 ALA A C 1
ATOM 663 O O . ALA A 1 90 ? 12.988 23.231 -25.478 1.00 59.12 90 ALA A O 1
ATOM 664 N N . SER A 1 91 ? 12.555 21.493 -26.838 1.00 57.97 91 SER A N 1
ATOM 665 C CA . SER A 1 91 ? 12.026 22.224 -27.991 1.00 57.97 91 SER A CA 1
ATOM 666 C C . SER A 1 91 ? 10.693 22.962 -27.771 1.00 57.97 91 SER A C 1
ATOM 668 O O . SER A 1 91 ? 10.378 23.817 -28.593 1.00 57.97 91 SER A O 1
ATOM 670 N N . GLN A 1 92 ? 9.891 22.649 -26.743 1.00 55.12 92 GLN A N 1
ATOM 671 C CA . GLN A 1 92 ? 8.553 23.254 -26.547 1.00 55.12 92 GLN A CA 1
ATOM 672 C C . GLN A 1 92 ? 8.348 23.909 -25.172 1.00 55.12 92 GLN A C 1
ATOM 674 O O . GLN A 1 92 ? 7.221 24.143 -24.736 1.00 55.12 92 GLN A O 1
ATOM 679 N N . ARG A 1 93 ? 9.439 24.241 -24.476 1.00 55.81 93 ARG A N 1
ATOM 680 C CA . ARG A 1 93 ? 9.375 24.953 -23.194 1.00 55.81 93 ARG A CA 1
ATOM 681 C C . ARG A 1 93 ? 9.020 26.423 -23.436 1.00 55.81 93 ARG A C 1
ATOM 683 O O . ARG A 1 93 ? 9.889 27.227 -23.758 1.00 55.81 93 ARG A O 1
ATOM 690 N N . ALA A 1 94 ? 7.748 26.780 -23.274 1.00 61.47 94 ALA A N 1
ATOM 691 C CA . ALA A 1 94 ? 7.334 28.175 -23.164 1.00 61.47 94 ALA A CA 1
ATOM 692 C C . ALA A 1 94 ? 7.763 28.729 -21.795 1.00 61.47 94 ALA A C 1
ATOM 694 O O . ALA A 1 94 ? 7.465 28.137 -20.757 1.00 61.47 94 ALA A O 1
ATOM 695 N N . SER A 1 95 ? 8.471 29.861 -21.795 1.00 52.09 95 SER A N 1
ATOM 696 C CA . SER A 1 95 ? 8.825 30.602 -20.581 1.00 52.09 95 SER A CA 1
ATOM 697 C C . SER A 1 95 ? 7.557 31.187 -19.956 1.00 52.09 95 SER A C 1
ATOM 699 O O . SER A 1 95 ? 7.094 32.258 -20.345 1.00 52.09 95 SER A O 1
ATOM 701 N N . VAL A 1 96 ? 6.951 30.470 -19.010 1.00 56.97 96 VAL A N 1
ATOM 702 C CA . VAL A 1 96 ? 5.864 31.001 -18.180 1.00 56.97 96 VAL A CA 1
ATOM 703 C C . VAL A 1 96 ? 6.470 31.736 -16.986 1.00 56.97 96 VAL A C 1
ATOM 705 O O . VAL A 1 96 ? 6.658 31.162 -15.923 1.00 56.97 96 VAL A O 1
ATOM 708 N N . ALA A 1 97 ? 6.772 33.013 -17.247 1.00 52.59 97 ALA A N 1
ATOM 709 C CA . ALA A 1 97 ? 7.042 34.135 -16.341 1.00 52.59 97 ALA A CA 1
ATOM 710 C C . ALA A 1 97 ? 8.193 34.008 -15.308 1.00 52.59 97 ALA A C 1
ATOM 712 O O . ALA A 1 97 ? 8.257 33.052 -14.537 1.00 52.59 97 ALA A O 1
ATOM 713 N N . PRO A 1 98 ? 9.068 35.030 -15.181 1.00 51.34 98 PRO A N 1
ATOM 714 C CA . PRO A 1 98 ? 9.908 35.159 -13.998 1.00 51.34 98 PRO A CA 1
ATOM 715 C C . PRO A 1 98 ? 9.009 35.428 -12.783 1.00 51.34 98 PRO A C 1
ATOM 717 O O . PRO A 1 98 ? 8.269 36.412 -12.755 1.00 51.34 98 PRO A O 1
ATOM 720 N N . VAL A 1 99 ? 9.079 34.567 -11.764 1.00 57.41 99 VAL A N 1
ATOM 721 C CA . VAL A 1 99 ? 8.571 34.893 -10.425 1.00 57.41 99 VAL A CA 1
ATOM 722 C C . VAL A 1 99 ? 9.466 36.001 -9.882 1.00 57.41 99 VAL A C 1
ATOM 724 O O . VAL A 1 99 ? 10.505 35.754 -9.276 1.00 57.41 99 VAL A O 1
ATOM 727 N N . VAL A 1 100 ? 9.083 37.245 -10.156 1.00 59.53 100 VAL A N 1
ATOM 728 C CA . VAL A 1 100 ? 9.578 38.407 -9.428 1.00 59.53 100 VAL A CA 1
ATOM 729 C C . VAL A 1 100 ? 9.048 38.292 -8.004 1.00 59.53 100 VAL A C 1
ATOM 731 O O . VAL A 1 100 ? 7.917 38.659 -7.696 1.00 59.53 100 VAL A O 1
ATOM 734 N N . THR A 1 101 ? 9.869 37.723 -7.126 1.00 58.16 101 THR A N 1
ATOM 735 C CA . THR A 1 101 ? 9.759 37.935 -5.686 1.00 58.16 101 THR A CA 1
ATOM 736 C C . THR A 1 101 ? 9.744 39.442 -5.443 1.00 58.16 101 THR A C 1
ATOM 738 O O . THR A 1 101 ? 10.765 40.106 -5.617 1.00 58.16 101 THR A O 1
ATOM 741 N N . PHE A 1 102 ? 8.577 39.987 -5.097 1.00 62.12 102 PHE A N 1
ATOM 742 C CA . PHE A 1 102 ? 8.438 41.359 -4.618 1.00 62.12 102 PHE A CA 1
ATOM 743 C C . PHE A 1 102 ? 9.373 41.552 -3.411 1.00 62.12 102 PHE A C 1
ATOM 745 O O . PHE A 1 102 ? 9.259 40.786 -2.449 1.00 62.12 102 PHE A O 1
ATOM 752 N N . PRO A 1 103 ? 10.289 42.537 -3.415 1.00 61.06 103 PRO A N 1
ATOM 753 C CA . PRO A 1 103 ? 10.990 42.903 -2.198 1.00 61.06 103 PRO A CA 1
ATOM 754 C C . PRO A 1 103 ? 9.987 43.523 -1.217 1.00 61.06 103 PRO A C 1
ATOM 756 O O . PRO A 1 103 ? 9.350 44.536 -1.501 1.00 61.06 103 PRO A O 1
ATOM 759 N N . ILE A 1 104 ? 9.847 42.874 -0.064 1.00 61.00 104 ILE A N 1
ATOM 760 C CA . ILE A 1 104 ? 9.267 43.428 1.160 1.00 61.00 104 ILE A CA 1
ATOM 761 C C . ILE A 1 104 ? 9.919 44.790 1.458 1.00 61.00 104 ILE A C 1
ATOM 763 O O . ILE A 1 104 ? 11.110 44.869 1.754 1.00 61.00 104 ILE A O 1
ATOM 767 N N . VAL A 1 105 ? 9.136 45.860 1.311 1.00 62.81 105 VAL A N 1
ATOM 768 C CA . VAL A 1 105 ? 9.496 47.236 1.674 1.00 62.81 105 VAL A CA 1
ATOM 769 C C . VAL A 1 105 ? 9.668 47.342 3.197 1.00 62.81 105 VAL A C 1
ATOM 771 O O . VAL A 1 105 ? 8.876 46.764 3.944 1.00 62.81 105 VAL A O 1
ATOM 774 N N . ASN A 1 106 ? 10.734 48.026 3.623 1.00 46.34 106 ASN A N 1
ATOM 775 C CA . ASN A 1 106 ? 10.966 48.487 4.996 1.00 46.34 106 ASN A CA 1
ATOM 776 C C . ASN A 1 106 ? 10.170 49.772 5.238 1.00 46.34 106 ASN A C 1
ATOM 778 O O . ASN A 1 106 ? 10.248 50.650 4.347 1.00 46.34 106 ASN A O 1
#

pLDDT: mean 75.1, std 16.11, range [46.34, 96.88]

Organism: Oryza rufipogon (NCBI:txid4529)

Foldseek 3Di:
DDDDDDDDDVPPVVVVVVVVVVVVVVVVVVVCVVVVCVVVVVVVDDPVVVVVVVVVVVVVVVVQQCPPPRHDNQWYQDPPPRIDGPPDDPVPDDPPDDPPPDPDDD